Protein AF-A0A6B3F7D9-F1 (afdb_monomer_lite)

Foldseek 3Di:
DDFLCVVVVCVVCCVVPNCPVCCCCVVPVPVVVVCCCVPVVVVCVVVVDPDPLVVCCVVPHDVSSVVVVVVVVVVVVVVVVVRLQSQLVVCCVVVVDDSVVSSVVSVVVVVVVVVVD

Sequence (117 aa):
NLGATEILGMAANGAQYGVYTVHWYWIGAVPAMVFLGLVMMPFYYNSKVRSVPEFLLHRFGKSSHLLSSIIFAVSAVLIAGVNLYAMAIVLEALLGWPQWVAIVVAAAFVLVYITVG

pLDDT: mean 71.0, std 10.57, range [47.53, 86.81]

Structure (mmCIF, N/CA/C/O backbone):
data_AF-A0A6B3F7D9-F1
#
_entry.id   AF-A0A6B3F7D9-F1
#
loop_
_atom_site.group_PDB
_atom_site.id
_atom_site.type_symbol
_atom_site.label_atom_id
_atom_site.label_alt_id
_atom_site.label_comp_id
_atom_site.label_asym_id
_atom_site.label_entity_id
_atom_site.label_seq_id
_atom_site.pdbx_PDB_ins_code
_atom_site.Cartn_x
_atom_site.Cartn_y
_atom_site.Cartn_z
_atom_site.occupancy
_atom_site.B_iso_or_equiv
_atom_site.auth_seq_id
_atom_site.auth_comp_id
_atom_site.auth_asym_id
_atom_site.auth_atom_id
_atom_site.pdbx_PDB_model_num
ATOM 1 N N . ASN A 1 1 ? 1.637 -5.472 3.800 1.00 47.53 1 ASN A N 1
ATOM 2 C CA . ASN A 1 1 ? 3.003 -5.136 4.238 1.00 47.53 1 ASN A CA 1
ATOM 3 C C . ASN A 1 1 ? 4.107 -5.834 3.450 1.00 47.53 1 ASN A C 1
ATOM 5 O O . ASN A 1 1 ? 5.257 -5.635 3.788 1.00 47.53 1 ASN A O 1
ATOM 9 N N . LEU A 1 2 ? 3.811 -6.624 2.405 1.00 54.41 2 LEU A N 1
ATOM 10 C CA . LEU A 1 2 ? 4.821 -7.085 1.437 1.00 54.41 2 LEU A CA 1
ATOM 11 C C . LEU A 1 2 ? 4.196 -7.138 0.031 1.00 54.41 2 LEU A C 1
ATOM 13 O O . LEU A 1 2 ? 4.152 -8.181 -0.614 1.00 54.41 2 LEU A O 1
ATOM 17 N N . GLY A 1 3 ? 3.589 -6.027 -0.394 1.00 57.94 3 GLY A N 1
ATOM 18 C CA . GLY A 1 3 ? 3.013 -5.901 -1.738 1.00 57.94 3 GLY A CA 1
ATOM 19 C C . GLY A 1 3 ? 4.052 -5.436 -2.761 1.00 57.94 3 GLY A C 1
ATOM 20 O O . GLY A 1 3 ? 5.082 -4.875 -2.393 1.00 57.94 3 GLY A O 1
ATOM 21 N N . ALA A 1 4 ? 3.764 -5.602 -4.055 1.00 60.38 4 ALA A N 1
ATOM 22 C CA . ALA A 1 4 ? 4.635 -5.127 -5.137 1.00 60.38 4 ALA A CA 1
ATOM 23 C C . ALA A 1 4 ? 4.958 -3.621 -5.024 1.00 60.38 4 ALA A C 1
ATOM 25 O O . ALA A 1 4 ? 6.076 -3.198 -5.307 1.00 60.38 4 ALA A O 1
ATOM 26 N N . THR A 1 5 ? 4.002 -2.824 -4.537 1.00 62.84 5 THR A N 1
ATOM 27 C CA . THR A 1 5 ? 4.162 -1.383 -4.270 1.00 62.84 5 THR A CA 1
ATOM 28 C C . THR A 1 5 ? 5.181 -1.076 -3.188 1.00 62.84 5 THR A C 1
ATOM 30 O O . THR A 1 5 ? 5.887 -0.080 -3.280 1.00 62.84 5 THR A O 1
ATOM 33 N N . GLU A 1 6 ? 5.278 -1.927 -2.176 1.00 65.25 6 GLU A N 1
ATOM 34 C CA . GLU A 1 6 ? 6.196 -1.742 -1.060 1.00 65.25 6 GLU A CA 1
ATOM 35 C C . GLU A 1 6 ? 7.620 -2.102 -1.475 1.00 65.25 6 GLU A C 1
ATOM 37 O O . GLU A 1 6 ? 8.547 -1.363 -1.166 1.00 65.25 6 GLU A O 1
ATOM 42 N N . ILE A 1 7 ? 7.787 -3.151 -2.285 1.00 67.06 7 ILE A N 1
ATOM 43 C CA . ILE A 1 7 ? 9.082 -3.524 -2.870 1.00 67.06 7 ILE A CA 1
ATOM 44 C C . ILE A 1 7 ? 9.577 -2.432 -3.828 1.00 67.06 7 ILE A C 1
ATOM 46 O O . ILE A 1 7 ? 10.713 -1.976 -3.705 1.00 67.06 7 ILE A O 1
ATOM 50 N N . LEU A 1 8 ? 8.725 -1.966 -4.748 1.00 67.69 8 LEU A N 1
ATOM 51 C CA . LEU A 1 8 ? 9.071 -0.878 -5.670 1.00 67.69 8 LEU A CA 1
ATOM 52 C C . LEU A 1 8 ? 9.306 0.441 -4.930 1.00 67.69 8 LEU A C 1
ATOM 54 O O . LEU A 1 8 ? 10.260 1.152 -5.232 1.00 67.69 8 LEU A O 1
ATOM 58 N N . GLY A 1 9 ? 8.475 0.752 -3.935 1.00 67.44 9 GLY A N 1
ATOM 59 C CA . GLY A 1 9 ? 8.598 1.950 -3.111 1.00 67.44 9 GLY A CA 1
ATOM 60 C C . GLY A 1 9 ? 9.870 1.953 -2.267 1.00 67.44 9 GLY A C 1
ATOM 61 O O . GLY A 1 9 ? 10.539 2.982 -2.179 1.00 67.44 9 GLY A O 1
ATOM 62 N N . MET A 1 10 ? 10.251 0.812 -1.692 1.00 67.38 10 MET A N 1
ATOM 63 C CA . MET A 1 10 ? 11.510 0.648 -0.964 1.00 67.38 10 MET A CA 1
ATOM 64 C C . MET A 1 10 ? 12.721 0.706 -1.888 1.00 67.38 10 MET A C 1
ATOM 66 O O . MET A 1 10 ? 13.695 1.370 -1.547 1.00 67.38 10 MET A O 1
ATOM 70 N N . ALA A 1 11 ? 12.667 0.060 -3.055 1.00 66.88 11 ALA A N 1
ATOM 71 C CA . ALA A 1 11 ? 13.751 0.109 -4.033 1.00 66.88 11 ALA A CA 1
ATOM 72 C C . ALA A 1 11 ? 13.957 1.536 -4.567 1.00 66.88 11 ALA A C 1
ATOM 74 O O . ALA A 1 11 ? 15.090 2.009 -4.635 1.00 66.88 11 ALA A O 1
ATOM 75 N N . ALA A 1 12 ? 12.870 2.255 -4.865 1.00 64.44 12 ALA A N 1
ATOM 76 C CA . ALA A 1 12 ? 12.914 3.648 -5.302 1.00 64.44 12 ALA A CA 1
ATOM 77 C C . ALA A 1 12 ? 13.444 4.583 -4.203 1.00 64.44 12 ALA A C 1
ATOM 79 O O . ALA A 1 12 ? 14.344 5.383 -4.457 1.00 64.44 12 ALA A O 1
ATOM 80 N N . ASN A 1 13 ? 12.950 4.453 -2.967 1.00 63.47 13 ASN A N 1
ATOM 81 C CA . ASN A 1 13 ? 13.457 5.249 -1.849 1.00 63.47 13 ASN A CA 1
ATOM 82 C C . ASN A 1 13 ? 14.915 4.911 -1.508 1.00 63.47 13 ASN A C 1
ATOM 84 O O . ASN A 1 13 ? 15.678 5.816 -1.187 1.00 63.47 13 ASN A O 1
ATOM 88 N N . GLY A 1 14 ? 15.319 3.644 -1.606 1.00 63.56 14 GLY A N 1
ATOM 89 C CA . GLY A 1 14 ? 16.706 3.222 -1.412 1.00 63.56 14 GLY A CA 1
ATOM 90 C C . GLY A 1 14 ? 17.638 3.766 -2.496 1.00 63.56 14 GLY A C 1
ATOM 91 O O . GLY A 1 14 ? 18.759 4.161 -2.188 1.00 63.56 14 GLY A O 1
ATOM 92 N N . ALA A 1 15 ? 17.169 3.868 -3.743 1.00 64.75 15 ALA A N 1
ATOM 93 C CA . ALA A 1 15 ? 17.922 4.478 -4.838 1.00 64.75 15 ALA A CA 1
ATOM 94 C C . ALA A 1 15 ? 18.050 6.009 -4.701 1.00 64.75 15 ALA A C 1
ATOM 96 O O . ALA A 1 15 ? 19.091 6.561 -5.047 1.00 64.75 15 ALA A O 1
ATOM 97 N N . GLN A 1 16 ? 17.018 6.697 -4.196 1.00 68.06 16 GLN A N 1
ATOM 98 C CA . GLN A 1 16 ? 17.017 8.162 -4.058 1.00 68.06 16 GLN A CA 1
ATOM 99 C C . GLN A 1 16 ? 17.645 8.669 -2.752 1.00 68.06 16 GLN A C 1
ATOM 101 O O . GLN A 1 16 ? 18.346 9.678 -2.761 1.00 68.06 16 GLN A O 1
ATOM 106 N N . TYR A 1 17 ? 17.393 7.988 -1.632 1.00 62.47 17 TYR A N 1
ATOM 107 C CA . TYR A 1 17 ? 17.739 8.451 -0.282 1.00 62.47 17 TYR A CA 1
ATOM 108 C C . TYR A 1 17 ? 18.691 7.505 0.470 1.00 62.47 17 TYR A C 1
ATOM 110 O O . TYR A 1 17 ? 19.099 7.804 1.596 1.00 62.47 17 TYR A O 1
ATOM 118 N N . GLY A 1 18 ? 19.092 6.382 -0.134 1.00 66.00 18 GLY A N 1
ATOM 119 C CA . GLY A 1 18 ? 20.049 5.443 0.454 1.00 66.00 18 GLY A CA 1
ATOM 120 C C . GLY A 1 18 ? 19.540 4.779 1.737 1.00 66.00 18 GLY A C 1
ATOM 121 O O . GLY A 1 18 ? 18.348 4.566 1.935 1.00 66.00 18 GLY A O 1
ATOM 122 N N . VAL A 1 19 ? 20.457 4.458 2.653 1.00 67.44 19 VAL A N 1
ATOM 123 C CA . VAL A 1 19 ? 20.152 3.761 3.921 1.00 67.44 19 VAL A CA 1
ATOM 124 C C . VAL A 1 19 ? 19.325 4.629 4.891 1.00 67.44 19 VAL A C 1
ATOM 126 O O . VAL A 1 19 ? 18.769 4.118 5.861 1.00 67.44 19 VAL A O 1
ATOM 129 N N . TYR A 1 20 ? 19.160 5.933 4.639 1.00 63.03 20 TYR A N 1
ATOM 130 C CA . TYR A 1 20 ? 18.385 6.812 5.522 1.00 63.03 20 TYR A CA 1
ATOM 131 C C . TYR A 1 20 ? 16.913 6.405 5.636 1.00 63.03 20 TYR A C 1
ATOM 133 O O . TYR A 1 20 ? 16.343 6.532 6.721 1.00 63.03 20 TYR A O 1
ATOM 141 N N . THR A 1 21 ? 16.315 5.822 4.592 1.00 61.44 21 THR A N 1
ATOM 142 C CA . THR A 1 21 ? 14.919 5.350 4.619 1.00 61.44 21 THR A CA 1
ATOM 143 C C . THR A 1 21 ? 14.673 4.261 5.670 1.00 61.44 21 THR A C 1
ATOM 145 O O . THR A 1 21 ? 13.552 4.087 6.145 1.00 61.44 21 THR A O 1
ATOM 148 N N . VAL A 1 22 ? 15.729 3.563 6.100 1.00 64.12 22 VAL A N 1
ATOM 149 C CA . VAL A 1 22 ? 15.675 2.513 7.126 1.00 64.12 22 VAL A CA 1
ATOM 150 C C . VAL A 1 22 ? 15.311 3.083 8.507 1.00 64.12 22 VAL A C 1
ATOM 152 O O . VAL A 1 22 ? 14.699 2.383 9.314 1.00 64.12 22 VAL A O 1
ATOM 155 N N . HIS A 1 23 ? 15.569 4.371 8.767 1.00 70.44 23 HIS A N 1
ATOM 156 C CA . HIS A 1 23 ? 15.185 5.028 10.026 1.00 70.44 23 HIS A CA 1
ATOM 157 C C . HIS A 1 23 ? 13.669 5.021 10.247 1.00 70.44 23 HIS A C 1
ATOM 159 O O . HIS A 1 23 ? 13.222 4.888 11.386 1.00 70.44 23 HIS A O 1
ATOM 165 N N . TRP A 1 24 ? 12.873 5.097 9.175 1.00 65.50 24 TRP A N 1
ATOM 166 C CA . TRP A 1 24 ? 11.416 4.994 9.272 1.00 65.50 24 TRP A CA 1
ATOM 167 C C . TRP A 1 24 ? 10.989 3.639 9.855 1.00 65.50 24 TRP A C 1
ATOM 169 O O . TRP A 1 24 ? 10.132 3.582 10.736 1.00 65.50 24 TRP A O 1
ATOM 179 N N . TYR A 1 25 ? 11.649 2.556 9.436 1.00 62.28 25 TYR A N 1
ATOM 180 C CA . TYR A 1 25 ? 11.402 1.216 9.966 1.00 62.28 25 TYR A CA 1
ATOM 181 C C . TYR A 1 25 ? 11.888 1.066 11.412 1.00 62.28 25 TYR A C 1
ATOM 183 O O . TYR A 1 25 ? 11.141 0.588 12.264 1.00 62.28 25 TYR A O 1
ATOM 191 N N . TRP A 1 26 ? 13.118 1.492 11.707 1.00 67.56 26 TRP A N 1
ATOM 192 C CA . TRP A 1 26 ? 13.752 1.245 13.008 1.00 67.56 26 TRP A CA 1
ATOM 193 C C . TRP A 1 26 ? 13.225 2.132 14.133 1.00 67.56 26 TRP A C 1
ATOM 195 O O . TRP A 1 26 ? 13.077 1.662 15.257 1.00 67.56 26 TRP A O 1
ATOM 205 N N . ILE A 1 27 ? 12.948 3.403 13.845 1.00 73.00 27 ILE A N 1
ATOM 206 C CA . ILE A 1 27 ? 12.525 4.385 14.853 1.00 73.00 27 ILE A CA 1
ATOM 207 C C . ILE A 1 27 ? 11.003 4.540 14.852 1.00 73.00 27 ILE A C 1
ATOM 209 O O . ILE A 1 27 ? 10.401 4.718 15.907 1.00 73.00 27 ILE A O 1
ATOM 213 N N . GLY A 1 28 ? 10.367 4.454 13.683 1.00 72.25 28 GLY A N 1
ATOM 214 C CA . GLY A 1 28 ? 8.916 4.575 13.557 1.00 72.25 28 GLY A CA 1
ATOM 215 C C . GLY A 1 28 ? 8.209 3.234 13.725 1.00 72.25 28 GLY A C 1
ATOM 216 O O . GLY A 1 28 ? 7.478 3.022 14.692 1.00 72.25 28 GLY A O 1
ATOM 217 N N . ALA A 1 29 ? 8.418 2.323 12.774 1.00 70.44 29 ALA A N 1
ATOM 218 C CA . ALA A 1 29 ? 7.593 1.124 12.649 1.00 70.44 29 ALA A CA 1
ATOM 219 C C . ALA A 1 29 ? 7.809 0.112 13.785 1.00 70.44 29 ALA A C 1
ATOM 221 O O . ALA A 1 29 ? 6.833 -0.373 14.355 1.00 70.44 29 ALA A O 1
ATOM 222 N N . VAL A 1 30 ? 9.058 -0.198 14.150 1.00 76.75 30 VAL A N 1
ATOM 223 C CA . VAL A 1 30 ? 9.353 -1.215 15.177 1.00 76.75 30 VAL A CA 1
ATOM 224 C C . VAL A 1 30 ? 8.816 -0.810 16.559 1.00 76.75 30 VAL A C 1
ATOM 226 O O . VAL A 1 30 ? 8.056 -1.593 17.135 1.00 76.75 30 VAL A O 1
ATOM 229 N N . PRO A 1 31 ? 9.095 0.398 17.090 1.00 78.56 31 PRO A N 1
ATOM 230 C CA . PRO A 1 31 ? 8.549 0.810 18.381 1.00 78.56 31 PRO A CA 1
ATOM 231 C C . PRO A 1 31 ? 7.025 0.932 18.353 1.00 78.56 31 PRO A C 1
ATOM 233 O O . PRO A 1 31 ? 6.370 0.537 19.317 1.00 78.56 31 PRO A O 1
ATOM 236 N N . ALA A 1 32 ? 6.443 1.407 17.244 1.00 72.94 32 ALA A N 1
ATOM 237 C CA . ALA A 1 32 ? 4.993 1.476 17.089 1.00 72.94 32 ALA A CA 1
ATOM 238 C C . ALA A 1 32 ? 4.344 0.083 17.113 1.00 72.94 32 ALA A C 1
ATOM 240 O O . ALA A 1 32 ? 3.328 -0.097 17.783 1.00 72.94 32 ALA A O 1
ATOM 241 N N . MET A 1 33 ? 4.936 -0.917 16.449 1.00 76.56 33 MET A N 1
ATOM 242 C CA . MET A 1 33 ? 4.434 -2.295 16.484 1.00 76.56 33 MET A CA 1
ATOM 243 C C . MET A 1 33 ? 4.569 -2.926 17.872 1.00 76.56 33 MET A C 1
ATOM 245 O O . MET A 1 33 ? 3.643 -3.601 18.320 1.00 76.56 33 MET A O 1
ATOM 249 N N . VAL A 1 34 ? 5.674 -2.675 18.582 1.00 80.00 34 VAL A N 1
ATOM 250 C CA . VAL A 1 34 ? 5.862 -3.147 19.965 1.00 80.00 34 VAL A CA 1
ATOM 251 C C . VAL A 1 34 ? 4.848 -2.495 20.907 1.00 80.00 34 VAL A C 1
ATOM 253 O O . VAL A 1 34 ? 4.205 -3.190 21.691 1.00 80.00 34 VAL A O 1
ATOM 256 N N . PHE A 1 35 ? 4.640 -1.181 20.802 1.00 80.50 35 PHE A N 1
ATOM 257 C CA . PHE A 1 35 ? 3.642 -0.464 21.595 1.00 80.50 35 PHE A CA 1
ATOM 258 C C . PHE A 1 35 ? 2.225 -0.975 21.312 1.00 80.50 35 PHE A C 1
ATOM 260 O O . PHE A 1 35 ? 1.471 -1.267 22.239 1.00 80.50 35 PHE A O 1
ATOM 267 N N . LEU A 1 36 ? 1.871 -1.158 20.040 1.00 72.31 36 LEU A N 1
ATOM 268 C CA . LEU A 1 36 ? 0.574 -1.695 19.636 1.00 72.31 36 LEU A CA 1
ATOM 269 C C . LEU A 1 36 ? 0.378 -3.133 20.156 1.00 72.31 36 LEU A C 1
ATOM 271 O O . LEU A 1 36 ? -0.680 -3.458 20.697 1.00 72.31 36 LEU A O 1
ATOM 275 N N . GLY A 1 37 ? 1.415 -3.969 20.084 1.00 71.31 37 GLY A N 1
ATOM 276 C CA . GLY A 1 37 ? 1.408 -5.346 20.585 1.00 71.31 37 GLY A CA 1
ATOM 277 C C . GLY A 1 37 ? 1.406 -5.486 22.113 1.00 71.31 37 GLY A C 1
ATOM 278 O O . GLY A 1 37 ? 0.949 -6.505 22.618 1.00 71.31 37 GLY A O 1
ATOM 279 N N . LEU A 1 38 ? 1.873 -4.490 22.866 1.00 76.00 38 LEU A N 1
ATOM 280 C CA . LEU A 1 38 ? 1.837 -4.519 24.334 1.00 76.00 38 LEU A CA 1
ATOM 281 C C . LEU A 1 38 ? 0.595 -3.826 24.904 1.00 76.00 38 LEU A C 1
ATOM 283 O O . LEU A 1 38 ? 0.032 -4.297 25.888 1.00 76.00 38 LEU A O 1
ATOM 287 N N . VAL A 1 39 ? 0.153 -2.726 24.290 1.00 70.44 39 VAL A N 1
ATOM 288 C CA . VAL A 1 39 ? -0.911 -1.864 24.830 1.00 70.44 39 VAL A CA 1
ATOM 289 C C . VAL A 1 39 ? -2.264 -2.138 24.177 1.00 70.44 39 VAL A C 1
ATOM 291 O O . VAL A 1 39 ? -3.271 -2.232 24.877 1.00 70.44 39 VAL A O 1
ATOM 294 N N . MET A 1 40 ? -2.325 -2.301 22.851 1.00 67.12 40 MET A N 1
ATOM 295 C CA . MET A 1 40 ? -3.609 -2.534 22.171 1.00 67.12 40 MET A CA 1
ATOM 296 C C . MET A 1 40 ? -4.036 -4.002 22.187 1.00 67.12 40 MET A C 1
ATOM 298 O O . MET A 1 40 ? -5.228 -4.285 22.245 1.00 67.12 40 MET A O 1
ATOM 302 N N . MET A 1 41 ? -3.098 -4.946 22.165 1.00 66.19 41 MET A N 1
ATOM 303 C CA . MET A 1 41 ? -3.382 -6.390 22.226 1.00 66.19 41 MET A CA 1
ATOM 304 C C . MET A 1 41 ? -4.234 -6.809 23.441 1.00 66.19 41 MET A C 1
ATOM 306 O O . MET A 1 41 ? -5.268 -7.444 23.221 1.00 66.19 41 MET A O 1
ATOM 310 N N . PRO A 1 42 ? -3.920 -6.419 24.696 1.00 63.19 42 PRO A N 1
ATOM 311 C CA . PRO A 1 42 ? -4.793 -6.728 25.832 1.00 63.19 42 PRO A CA 1
ATOM 312 C C . PRO A 1 42 ? -6.166 -6.044 25.724 1.00 63.19 42 PRO A C 1
ATOM 314 O O . PRO A 1 42 ? -7.165 -6.599 26.175 1.00 63.19 42 PRO A O 1
ATOM 317 N N . PHE A 1 43 ? -6.251 -4.884 25.068 1.00 61.72 43 PHE A N 1
ATOM 318 C CA . PHE A 1 43 ? -7.509 -4.171 24.838 1.00 61.72 43 PHE A CA 1
ATOM 319 C C . PHE A 1 43 ? -8.409 -4.878 23.807 1.00 61.72 43 PHE A C 1
ATOM 321 O O . PHE A 1 43 ? -9.616 -5.017 24.025 1.00 61.72 43 PHE A O 1
ATOM 328 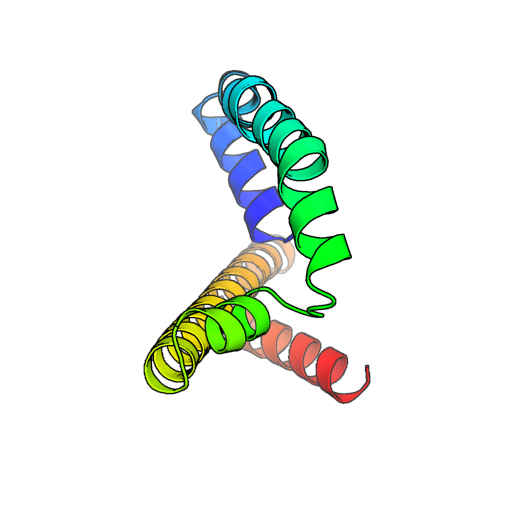N N . TYR A 1 44 ? -7.829 -5.396 22.718 1.00 61.62 44 TYR A N 1
ATOM 329 C CA . TYR A 1 44 ? -8.545 -6.201 21.722 1.00 61.62 44 TYR A CA 1
ATOM 330 C C . TYR A 1 44 ? -9.010 -7.544 22.296 1.00 61.62 44 TYR A C 1
ATOM 332 O O . TYR A 1 44 ? -10.160 -7.933 22.079 1.00 61.62 44 TYR A O 1
ATOM 340 N N . TYR A 1 45 ? -8.162 -8.219 23.082 1.00 59.59 45 TYR A N 1
ATOM 341 C CA . TYR A 1 45 ? -8.485 -9.525 23.665 1.00 59.59 45 TYR A CA 1
ATOM 342 C C . TYR A 1 45 ? -9.639 -9.448 24.673 1.00 59.59 45 TYR A C 1
ATOM 344 O O . TYR A 1 45 ? -10.525 -10.302 24.672 1.00 59.59 45 TYR A O 1
ATOM 352 N N . ASN A 1 46 ? -9.679 -8.389 25.489 1.00 56.53 46 ASN A N 1
ATOM 353 C CA . ASN A 1 46 ? -10.741 -8.203 26.480 1.00 56.53 46 ASN A CA 1
ATOM 354 C C . ASN A 1 46 ? -12.078 -7.760 25.852 1.00 56.53 46 ASN A C 1
ATOM 356 O O . ASN A 1 46 ? -13.135 -7.938 26.452 1.00 56.53 46 ASN A O 1
ATOM 360 N N . SER A 1 47 ? -12.046 -7.223 24.628 1.00 52.53 47 SER A N 1
ATOM 361 C CA . SER A 1 47 ? -13.233 -6.718 23.928 1.00 52.53 47 SER A CA 1
ATOM 362 C C . SER A 1 47 ? -13.919 -7.767 23.032 1.00 52.53 47 SER A C 1
ATOM 364 O O . SER A 1 47 ? -15.012 -7.505 22.545 1.00 52.53 47 SER A O 1
ATOM 366 N N . LYS A 1 48 ? -13.325 -8.960 22.825 1.00 54.03 48 LYS A N 1
ATOM 367 C CA . LYS A 1 48 ? -13.855 -10.073 21.991 1.00 54.03 48 LYS A CA 1
ATOM 368 C C . LYS A 1 48 ? -14.273 -9.688 20.560 1.00 54.03 48 LYS A C 1
ATOM 370 O O . LYS A 1 48 ? -15.102 -10.364 19.953 1.00 54.03 48 LYS A O 1
ATOM 375 N N . VAL A 1 49 ? -13.697 -8.627 20.003 1.00 50.22 49 VAL A N 1
ATOM 376 C CA . VAL A 1 49 ? -14.085 -8.121 18.682 1.00 50.22 49 VAL A CA 1
ATOM 377 C C . VAL A 1 49 ? -13.158 -8.670 17.603 1.00 50.22 49 VAL A C 1
ATOM 379 O O . VAL A 1 49 ? -11.940 -8.652 17.778 1.00 50.22 49 VAL A O 1
ATOM 382 N N . ARG A 1 50 ? -13.715 -9.178 16.496 1.00 51.31 50 ARG A N 1
ATOM 383 C CA . ARG A 1 50 ? -12.941 -9.863 15.443 1.00 51.31 50 ARG A CA 1
ATOM 384 C C . ARG A 1 50 ? -12.285 -8.897 14.457 1.00 51.31 50 ARG A C 1
ATOM 386 O O . ARG A 1 50 ? -11.405 -9.309 13.706 1.00 51.31 50 ARG A O 1
ATOM 393 N N . SER A 1 51 ? -12.687 -7.626 14.449 1.00 57.69 51 SER A N 1
ATOM 394 C CA . SER A 1 51 ? -12.140 -6.612 13.546 1.00 57.69 51 SER A CA 1
ATOM 395 C C . SER A 1 51 ? -12.244 -5.185 14.113 1.00 57.69 51 SER A C 1
ATOM 397 O O . SER A 1 51 ? -13.105 -4.881 14.938 1.00 57.69 51 SER A O 1
ATOM 399 N N . VAL A 1 52 ? -11.366 -4.285 13.655 1.00 53.78 52 VAL A N 1
ATOM 400 C CA . VAL A 1 52 ? -11.340 -2.857 14.048 1.00 53.78 52 VAL A CA 1
ATOM 401 C C . VAL A 1 52 ? -12.667 -2.120 13.758 1.00 53.78 52 VAL A C 1
ATOM 403 O O . VAL A 1 52 ? -13.118 -1.366 14.624 1.00 53.78 52 VAL A O 1
ATOM 406 N N . PRO A 1 53 ? -13.352 -2.340 12.615 1.00 50.22 53 PRO A N 1
ATOM 407 C CA . PRO A 1 53 ? -14.649 -1.711 12.343 1.00 50.22 53 PRO A CA 1
ATOM 408 C C . PRO A 1 53 ? -15.743 -2.153 13.321 1.00 50.22 53 PRO A C 1
ATOM 410 O O . PRO A 1 53 ? -16.567 -1.352 13.755 1.00 50.22 53 PRO A O 1
ATOM 413 N N . GLU A 1 54 ? -15.722 -3.418 13.729 1.00 51.88 54 GLU A N 1
ATOM 414 C CA . GLU A 1 54 ? -16.680 -3.980 14.679 1.00 51.88 54 GLU A CA 1
ATOM 415 C C . GLU A 1 54 ? -16.448 -3.427 16.104 1.00 51.88 54 GLU A C 1
ATOM 417 O O . GLU A 1 54 ? -17.397 -3.236 16.866 1.00 51.88 54 GLU A O 1
ATOM 422 N N . PHE A 1 55 ? -15.209 -3.041 16.447 1.00 54.84 55 PHE A N 1
ATOM 423 C CA . PHE A 1 55 ? -14.926 -2.320 17.696 1.00 54.84 55 PHE A CA 1
ATOM 424 C C . PHE A 1 55 ? -15.536 -0.907 17.668 1.00 54.84 55 PHE A C 1
ATOM 426 O O . PHE A 1 55 ? -16.131 -0.449 18.649 1.00 54.84 55 PHE A O 1
ATOM 433 N N . LEU A 1 56 ? -15.462 -0.229 16.517 1.00 51.72 56 LEU A N 1
ATOM 434 C CA . LEU A 1 56 ? -16.105 1.073 16.310 1.00 51.72 56 LEU A CA 1
ATOM 435 C C . LEU A 1 56 ? -17.641 0.977 16.342 1.00 51.72 56 LEU A C 1
ATOM 437 O O . LEU A 1 56 ? -18.284 1.893 16.860 1.00 51.72 56 LEU A O 1
ATOM 441 N N . LEU A 1 57 ? -18.227 -0.135 15.877 1.00 52.12 57 LEU A N 1
ATOM 442 C CA . LEU A 1 57 ? -19.669 -0.407 15.982 1.00 52.12 57 LEU A CA 1
ATOM 443 C C . LEU A 1 57 ? -20.126 -0.462 17.447 1.00 52.12 57 LEU A C 1
ATOM 445 O O . LEU A 1 57 ? -21.130 0.163 17.796 1.00 52.12 57 LEU A O 1
ATOM 449 N N . HIS A 1 58 ? -19.380 -1.160 18.308 1.00 54.84 58 HIS A N 1
ATOM 450 C CA . HIS A 1 58 ? -19.722 -1.296 19.726 1.00 54.84 58 HIS A CA 1
ATOM 451 C C . HIS A 1 58 ? -19.510 -0.009 20.539 1.00 54.84 58 HIS A C 1
ATOM 453 O O . HIS A 1 58 ? -20.211 0.197 21.530 1.00 54.84 58 HIS A O 1
ATOM 459 N N . ARG A 1 59 ? -18.577 0.8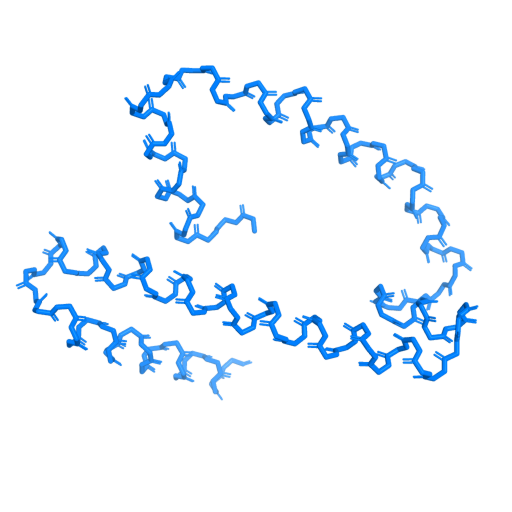66 20.131 1.00 61.94 59 ARG A N 1
ATOM 460 C CA . ARG A 1 59 ? -18.226 2.099 20.863 1.00 61.94 59 ARG A CA 1
ATOM 461 C C . ARG A 1 59 ? -18.985 3.352 20.397 1.00 61.94 59 ARG A C 1
ATOM 463 O O . ARG A 1 59 ? -19.280 4.196 21.237 1.00 61.94 59 ARG A O 1
ATOM 470 N N . PHE A 1 60 ? -19.287 3.494 19.101 1.00 58.91 60 PHE A N 1
ATOM 471 C CA . PHE A 1 60 ? -19.793 4.751 18.511 1.00 58.91 60 PHE A CA 1
ATOM 472 C C . PHE A 1 60 ? -21.124 4.629 17.737 1.00 58.91 60 PHE A C 1
ATOM 474 O O . PHE A 1 60 ? -21.668 5.645 17.306 1.00 58.91 60 PHE A O 1
ATOM 481 N N . GLY A 1 61 ? -21.683 3.422 17.576 1.00 60.59 61 GLY A N 1
ATOM 482 C CA . GLY A 1 61 ? -22.996 3.202 16.951 1.00 60.59 61 GLY A CA 1
ATOM 483 C C . GLY A 1 61 ? -22.988 3.042 15.419 1.00 60.59 61 GLY A C 1
ATOM 484 O O . GLY A 1 61 ? -21.953 3.107 14.755 1.00 60.59 61 GLY A O 1
ATOM 485 N N . LYS A 1 62 ? -24.179 2.804 14.838 1.00 62.34 62 LYS A N 1
ATOM 486 C CA . LYS A 1 62 ? -24.367 2.392 13.425 1.00 62.34 62 LYS A CA 1
ATOM 487 C C . LYS A 1 62 ? -23.862 3.413 12.393 1.00 62.34 62 LYS A C 1
ATOM 489 O O . LYS A 1 62 ? -23.349 3.009 11.353 1.00 62.34 62 LYS A O 1
ATOM 494 N N . SER A 1 63 ? -23.969 4.712 12.678 1.00 65.12 63 SER A N 1
ATOM 495 C CA . SER A 1 63 ? -23.558 5.777 11.748 1.00 65.12 63 SER A CA 1
ATOM 496 C C . SER A 1 63 ? -22.037 5.832 11.555 1.00 65.12 63 SER A C 1
ATOM 498 O O . SER A 1 63 ? -21.564 5.931 10.424 1.00 65.12 63 SER A O 1
ATOM 500 N N . SER A 1 64 ? -21.259 5.677 12.634 1.00 63.72 64 SER A N 1
ATOM 501 C CA . SER A 1 64 ? -19.788 5.635 12.567 1.00 63.72 64 SER A CA 1
ATOM 502 C C . SER A 1 64 ? -19.268 4.352 11.917 1.00 63.72 64 SER A C 1
ATOM 504 O O . SER A 1 64 ? -18.262 4.387 11.211 1.00 63.72 64 SER A O 1
ATOM 506 N N . HIS A 1 65 ? -19.975 3.230 12.085 1.00 65.94 65 HIS A N 1
ATOM 507 C CA . HIS A 1 65 ? -19.649 1.984 11.389 1.00 65.94 65 HIS A CA 1
ATOM 508 C C . HIS A 1 65 ? -19.843 2.098 9.874 1.00 65.94 65 HIS A C 1
ATOM 510 O O . 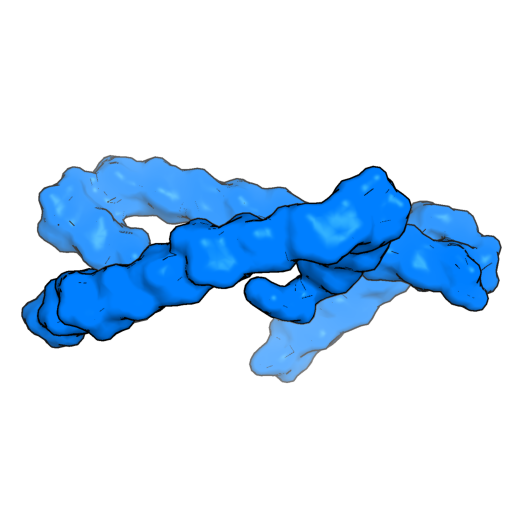HIS A 1 65 ? -18.987 1.638 9.122 1.00 65.94 65 HIS A O 1
ATOM 516 N N . LEU A 1 66 ? -20.929 2.733 9.415 1.00 71.25 66 LEU A N 1
ATOM 517 C CA . LEU A 1 66 ? -21.177 2.929 7.984 1.00 71.25 66 LEU A CA 1
ATOM 518 C C . LEU A 1 66 ? -20.077 3.793 7.351 1.00 71.25 66 LEU A C 1
ATOM 520 O O . LEU A 1 66 ? -19.499 3.406 6.340 1.00 71.25 66 LEU A O 1
ATOM 524 N N . LEU A 1 67 ? -19.740 4.920 7.987 1.00 76.19 67 LEU A N 1
ATOM 525 C CA . LEU A 1 67 ? -18.681 5.811 7.513 1.00 76.19 67 LEU A CA 1
ATOM 526 C C . LEU A 1 67 ? -17.319 5.102 7.483 1.00 76.19 67 LEU A C 1
ATOM 528 O O . LEU A 1 67 ? -16.628 5.146 6.468 1.00 76.19 67 LEU A O 1
ATOM 532 N N . SER A 1 68 ? -16.949 4.409 8.565 1.00 69.25 68 SER A N 1
ATOM 533 C CA . SER A 1 68 ? -15.682 3.675 8.634 1.00 69.25 68 SER A CA 1
ATOM 534 C C . SER A 1 68 ? -15.623 2.534 7.616 1.00 69.25 68 SER A C 1
ATOM 536 O O . SER A 1 68 ? -14.582 2.350 6.993 1.00 69.25 68 SER A O 1
ATOM 538 N N . SER A 1 69 ? -16.734 1.829 7.381 1.00 73.00 69 SER A N 1
ATOM 539 C CA . SER A 1 69 ? -16.819 0.761 6.376 1.00 73.00 69 SER A CA 1
ATOM 540 C C . SER A 1 69 ? -16.678 1.300 4.954 1.00 73.00 69 SER A C 1
ATOM 542 O O . SER A 1 69 ? -15.963 0.704 4.155 1.00 73.00 69 SER A O 1
ATOM 544 N N . ILE A 1 70 ? -17.305 2.440 4.640 1.00 81.12 70 ILE A N 1
ATOM 545 C CA . ILE A 1 70 ? -17.178 3.088 3.325 1.00 81.12 70 ILE A CA 1
ATOM 546 C C . ILE A 1 70 ? -15.741 3.557 3.105 1.00 81.12 70 ILE A C 1
ATOM 548 O O . ILE A 1 70 ? -15.156 3.253 2.069 1.00 81.12 70 ILE A O 1
ATOM 552 N N . ILE A 1 71 ? -15.151 4.252 4.082 1.00 81.19 71 ILE A N 1
ATOM 553 C CA . ILE A 1 71 ? -13.759 4.711 3.993 1.00 81.19 71 ILE A CA 1
ATOM 554 C C . ILE A 1 71 ? -12.828 3.513 3.816 1.00 81.19 71 ILE A C 1
ATOM 556 O O . ILE A 1 71 ? -11.990 3.526 2.922 1.00 81.19 71 ILE A O 1
ATOM 560 N N . PHE A 1 72 ? -13.009 2.453 4.606 1.00 77.94 72 PHE A N 1
ATOM 561 C CA . PHE A 1 72 ? -12.188 1.253 4.503 1.00 77.94 72 PHE A CA 1
ATOM 562 C C . PHE A 1 72 ? -12.341 0.563 3.145 1.00 77.94 72 PHE A C 1
ATOM 564 O O . PHE A 1 72 ? -11.338 0.190 2.545 1.00 77.94 72 PHE A O 1
ATOM 571 N N . ALA A 1 73 ? -13.566 0.441 2.627 1.00 80.06 73 ALA A N 1
ATOM 572 C CA . ALA A 1 73 ? -13.817 -0.132 1.308 1.00 80.06 73 ALA A CA 1
ATOM 573 C C . ALA A 1 73 ? -13.149 0.693 0.198 1.00 80.06 73 ALA A C 1
ATOM 575 O O . ALA A 1 73 ? -12.457 0.135 -0.652 1.00 80.06 73 ALA A O 1
ATOM 576 N N . VAL A 1 74 ? -13.286 2.021 0.235 1.00 85.00 74 VAL A N 1
ATOM 577 C CA . VAL A 1 74 ? -12.645 2.924 -0.733 1.00 85.00 74 VAL A CA 1
ATOM 578 C C . VAL A 1 74 ? -11.122 2.835 -0.636 1.00 85.00 74 VAL A C 1
ATOM 580 O O . VAL A 1 74 ? -10.452 2.675 -1.656 1.00 85.00 74 VAL A O 1
ATOM 583 N N . SER A 1 75 ? -10.562 2.873 0.575 1.00 80.62 75 SER A N 1
ATOM 584 C CA . SER A 1 75 ? -9.125 2.697 0.793 1.00 80.62 75 SER A CA 1
ATOM 585 C C . SER A 1 75 ? -8.639 1.337 0.292 1.00 80.62 75 SER A C 1
ATOM 587 O O . SER A 1 75 ? -7.606 1.279 -0.367 1.00 80.62 75 SER A O 1
ATOM 589 N N . ALA A 1 76 ? -9.383 0.257 0.534 1.00 80.75 76 ALA A N 1
ATOM 590 C CA . ALA A 1 76 ? -9.032 -1.079 0.066 1.00 80.75 76 ALA A CA 1
ATOM 591 C C . ALA A 1 76 ? -9.008 -1.161 -1.469 1.00 80.75 76 ALA A C 1
ATOM 593 O O . ALA A 1 76 ? -8.047 -1.686 -2.031 1.00 80.75 76 ALA A O 1
ATOM 594 N N . VAL A 1 77 ? -10.009 -0.591 -2.149 1.00 83.38 77 VAL A N 1
ATOM 595 C CA . VAL A 1 77 ? -10.059 -0.538 -3.621 1.00 83.38 77 VAL A CA 1
ATOM 596 C C . VAL A 1 77 ? -8.903 0.291 -4.184 1.00 83.38 77 VAL A C 1
ATOM 598 O O . VAL A 1 77 ? -8.242 -0.146 -5.125 1.00 83.38 77 VAL A O 1
ATOM 601 N N . LEU A 1 78 ? -8.608 1.452 -3.593 1.00 84.00 78 LEU A N 1
ATOM 602 C CA . LEU A 1 78 ? -7.480 2.290 -4.008 1.00 84.00 78 LEU A CA 1
ATOM 603 C C . LEU A 1 78 ? -6.141 1.564 -3.825 1.00 84.00 78 LEU A C 1
ATOM 605 O O . LEU A 1 78 ? -5.331 1.534 -4.749 1.00 84.00 78 LEU A O 1
ATOM 609 N N . ILE A 1 79 ? -5.920 0.929 -2.671 1.00 79.06 79 ILE A N 1
ATOM 610 C CA . ILE A 1 79 ? -4.700 0.156 -2.394 1.00 79.06 79 ILE A CA 1
ATOM 611 C C . ILE A 1 79 ? -4.564 -1.011 -3.381 1.00 79.06 79 ILE A C 1
ATOM 613 O O . ILE A 1 79 ? -3.472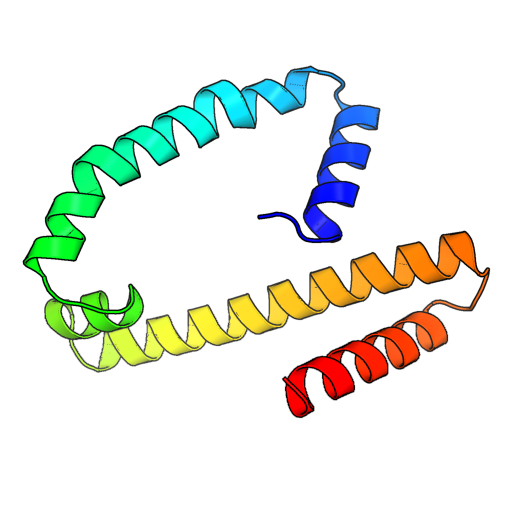 -1.255 -3.900 1.00 79.06 79 ILE A O 1
ATOM 617 N N . ALA A 1 80 ? -5.653 -1.724 -3.674 1.00 79.88 80 ALA A N 1
ATOM 618 C CA . ALA A 1 80 ? -5.655 -2.793 -4.669 1.00 79.88 80 ALA A CA 1
ATOM 619 C C . ALA A 1 80 ? -5.317 -2.266 -6.074 1.00 79.88 80 ALA A C 1
ATOM 621 O O . ALA A 1 80 ? -4.475 -2.850 -6.755 1.00 79.88 80 ALA A O 1
ATOM 622 N N . GLY A 1 81 ? -5.898 -1.133 -6.478 1.00 82.25 81 GLY A N 1
ATOM 623 C CA . GLY A 1 81 ? -5.619 -0.494 -7.765 1.00 82.25 81 GLY A CA 1
ATOM 624 C C . GLY A 1 81 ? -4.157 -0.068 -7.917 1.00 82.25 81 GLY A C 1
ATOM 625 O O . GLY A 1 81 ? -3.534 -0.366 -8.935 1.00 82.25 81 GLY A O 1
ATOM 626 N N . VAL A 1 82 ? -3.572 0.554 -6.888 1.00 83.38 82 VAL A N 1
ATOM 627 C CA . VAL A 1 82 ? -2.149 0.944 -6.897 1.00 83.38 82 VAL A CA 1
ATOM 628 C C . VAL A 1 82 ? -1.239 -0.289 -6.963 1.00 83.38 82 VAL A C 1
ATOM 630 O O . VAL A 1 82 ? -0.247 -0.278 -7.691 1.00 83.38 82 VAL A O 1
ATOM 633 N N . ASN A 1 83 ? -1.589 -1.382 -6.275 1.00 80.44 83 ASN A N 1
ATOM 634 C CA . ASN A 1 83 ? -0.853 -2.647 -6.379 1.00 80.44 83 ASN A CA 1
ATOM 635 C C . ASN A 1 83 ? -0.916 -3.261 -7.779 1.00 80.44 83 ASN A C 1
ATOM 637 O O . ASN A 1 83 ? 0.115 -3.688 -8.302 1.00 80.44 83 ASN A O 1
ATOM 641 N N . LEU A 1 84 ? -2.098 -3.269 -8.393 1.00 82.06 84 LEU A N 1
ATOM 642 C CA . LEU A 1 84 ? -2.283 -3.763 -9.754 1.00 82.06 84 LEU A CA 1
ATOM 643 C C . LEU A 1 84 ? -1.458 -2.946 -10.758 1.00 82.06 84 LEU A C 1
ATOM 645 O O . LEU A 1 84 ? -0.772 -3.504 -11.612 1.00 82.06 84 LEU A O 1
ATOM 649 N N . TYR A 1 85 ? -1.485 -1.621 -10.618 1.00 81.94 85 TYR A N 1
ATOM 650 C CA . TYR A 1 85 ? -0.722 -0.707 -11.459 1.00 81.94 85 TYR A CA 1
ATOM 651 C C . TYR A 1 85 ? 0.788 -0.930 -11.330 1.00 81.94 85 TYR A C 1
ATOM 653 O O . TYR A 1 85 ? 1.487 -1.048 -12.333 1.00 81.94 85 TYR A O 1
ATOM 661 N N . ALA A 1 86 ? 1.288 -1.062 -10.100 1.00 79.81 86 ALA A N 1
ATOM 662 C CA . ALA A 1 86 ? 2.692 -1.361 -9.848 1.00 79.81 86 ALA A CA 1
ATOM 663 C C . ALA A 1 86 ? 3.123 -2.690 -10.497 1.00 79.81 86 ALA A C 1
ATOM 665 O O . ALA A 1 86 ? 4.198 -2.768 -11.090 1.00 79.81 86 ALA A O 1
ATOM 666 N N . MET A 1 87 ? 2.268 -3.717 -10.452 1.00 78.19 87 MET A N 1
ATOM 667 C CA . MET A 1 87 ? 2.526 -4.993 -11.123 1.00 78.19 87 MET A CA 1
ATOM 668 C C . MET A 1 87 ? 2.540 -4.859 -12.651 1.00 78.19 87 MET A C 1
ATOM 670 O O . MET A 1 87 ? 3.389 -5.464 -13.304 1.00 78.19 87 MET A O 1
ATOM 674 N N . ALA A 1 88 ? 1.664 -4.032 -13.225 1.00 79.19 88 ALA A N 1
ATOM 675 C CA . ALA A 1 88 ? 1.662 -3.767 -14.660 1.00 79.19 88 ALA A CA 1
ATOM 676 C C . ALA A 1 88 ? 2.954 -3.083 -15.140 1.00 79.19 88 ALA A C 1
ATOM 678 O O . ALA A 1 88 ? 3.473 -3.474 -16.180 1.00 79.19 88 ALA A O 1
ATOM 679 N N . ILE A 1 89 ? 3.517 -2.144 -14.365 1.00 80.38 89 ILE A N 1
ATOM 680 C CA . ILE A 1 89 ? 4.823 -1.524 -14.675 1.00 80.38 89 ILE A CA 1
ATOM 681 C C . ILE A 1 89 ? 5.934 -2.577 -14.697 1.00 80.38 89 ILE A C 1
ATOM 683 O O . ILE A 1 89 ? 6.791 -2.562 -15.575 1.00 80.38 89 ILE A O 1
ATOM 687 N N . VAL A 1 90 ? 5.930 -3.507 -13.737 1.00 80.38 90 VAL A N 1
ATOM 688 C CA . VAL A 1 90 ? 6.927 -4.588 -13.696 1.00 80.38 90 VAL A CA 1
ATOM 689 C C . VAL A 1 90 ? 6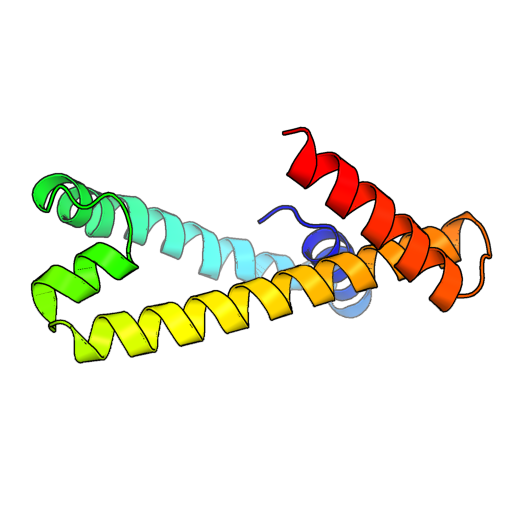.790 -5.491 -14.919 1.00 80.38 90 VAL A C 1
ATOM 691 O O . VAL A 1 90 ? 7.793 -5.838 -15.537 1.00 80.38 90 VAL A O 1
ATOM 694 N N . LEU A 1 91 ? 5.562 -5.846 -15.302 1.00 79.31 91 LEU A N 1
ATOM 695 C CA . LEU A 1 91 ? 5.308 -6.651 -16.498 1.00 79.31 91 LEU A CA 1
ATOM 696 C C . LEU A 1 91 ? 5.728 -5.925 -17.781 1.00 79.31 91 LEU A C 1
ATOM 698 O O . LEU A 1 91 ? 6.339 -6.547 -18.645 1.00 79.31 91 LEU A O 1
ATOM 702 N N . GLU A 1 92 ? 5.461 -4.626 -17.897 1.00 81.38 92 GLU A N 1
ATOM 703 C CA . GLU A 1 92 ? 5.936 -3.796 -19.010 1.00 81.38 92 GLU A CA 1
ATOM 704 C C . GLU A 1 92 ? 7.470 -3.753 -19.063 1.00 81.38 92 GLU A C 1
ATOM 706 O O . GLU A 1 92 ? 8.049 -3.983 -20.122 1.00 81.38 92 GLU A O 1
ATOM 711 N N . ALA A 1 93 ? 8.143 -3.560 -17.926 1.00 78.25 93 ALA A N 1
ATOM 712 C CA . ALA A 1 93 ? 9.604 -3.524 -17.859 1.00 78.25 93 ALA A CA 1
ATOM 713 C C . ALA A 1 93 ? 10.267 -4.875 -18.192 1.00 78.25 93 ALA A C 1
ATOM 715 O O . ALA A 1 93 ? 11.373 -4.896 -18.729 1.00 78.25 93 ALA A O 1
ATOM 716 N N . LEU A 1 94 ? 9.613 -6.000 -17.877 1.00 79.88 94 LEU A N 1
ATOM 717 C CA . LEU A 1 94 ? 10.144 -7.346 -18.125 1.00 79.88 94 LEU A CA 1
ATOM 718 C C . LEU A 1 94 ? 9.809 -7.889 -19.522 1.00 79.88 94 LEU A C 1
ATOM 720 O O . LEU A 1 94 ? 10.643 -8.556 -20.130 1.00 79.88 94 LEU A O 1
ATOM 724 N N . LEU A 1 95 ? 8.589 -7.649 -20.012 1.00 81.25 95 LEU A N 1
ATOM 725 C CA . LEU A 1 95 ? 8.062 -8.235 -21.253 1.00 81.25 95 LEU A CA 1
ATOM 726 C C . LEU A 1 95 ? 8.030 -7.238 -22.423 1.00 81.25 95 LEU A C 1
ATOM 728 O O . LEU A 1 95 ? 7.833 -7.652 -23.565 1.00 81.25 95 LEU A O 1
ATOM 732 N N . GLY A 1 96 ? 8.193 -5.937 -22.162 1.00 79.12 96 GLY A N 1
ATOM 733 C CA . GLY A 1 96 ? 8.114 -4.871 -23.170 1.00 79.12 96 GLY A CA 1
ATOM 734 C C . GLY A 1 96 ? 6.704 -4.634 -23.721 1.00 79.12 96 GLY A C 1
ATOM 735 O O . GLY A 1 96 ? 6.549 -4.050 -24.792 1.00 79.12 96 GLY A O 1
ATOM 736 N N . TRP A 1 97 ? 5.669 -5.139 -23.047 1.00 81.19 97 TRP A N 1
ATOM 737 C CA . TRP A 1 97 ? 4.284 -5.012 -23.499 1.00 81.19 97 TRP A CA 1
ATOM 738 C C . TRP A 1 97 ? 3.725 -3.624 -23.196 1.00 81.19 97 TRP A C 1
ATOM 740 O O . TRP A 1 97 ? 4.023 -3.078 -22.136 1.00 81.19 97 TRP A O 1
ATOM 750 N N . PRO A 1 98 ? 2.858 -3.072 -24.066 1.00 81.44 98 PRO A N 1
ATOM 751 C CA . PRO A 1 98 ? 2.232 -1.789 -23.796 1.00 81.44 98 PRO A CA 1
ATOM 752 C C . PRO A 1 98 ? 1.418 -1.863 -22.502 1.00 81.44 98 PRO A C 1
ATOM 754 O O . PRO A 1 98 ? 0.650 -2.806 -22.283 1.00 81.44 98 PRO A O 1
ATOM 757 N N . GLN A 1 99 ? 1.567 -0.836 -21.668 1.00 74.44 99 GLN A N 1
ATOM 758 C CA . GLN A 1 99 ? 1.042 -0.763 -20.305 1.00 74.44 99 GLN A CA 1
ATOM 759 C C . GLN A 1 99 ? -0.429 -1.192 -20.162 1.00 74.44 99 GLN A C 1
ATOM 761 O O . GLN A 1 99 ? -0.797 -1.885 -19.214 1.00 74.44 99 GLN A O 1
ATOM 766 N N . TRP A 1 100 ? -1.285 -0.836 -21.125 1.00 80.44 100 TRP A N 1
ATOM 767 C CA . TRP A 1 100 ? -2.706 -1.193 -21.096 1.00 80.44 100 TRP A CA 1
ATOM 768 C C . TRP A 1 100 ? -2.944 -2.712 -21.181 1.00 80.44 100 TRP A C 1
ATOM 770 O O . TRP A 1 100 ? -3.833 -3.223 -20.501 1.00 80.44 100 TRP A O 1
ATOM 780 N N . VAL A 1 101 ? -2.129 -3.450 -21.946 1.00 81.69 101 VAL A N 1
ATOM 781 C CA . VAL A 1 101 ? -2.208 -4.920 -22.044 1.00 81.69 101 VAL A CA 1
ATOM 782 C C . VAL A 1 101 ? -1.742 -5.552 -20.740 1.00 81.69 101 VAL A C 1
ATOM 784 O O . VAL A 1 101 ? -2.400 -6.455 -20.223 1.00 81.69 101 VAL A O 1
ATOM 787 N N . ALA A 1 102 ? -0.643 -5.048 -20.174 1.00 81.50 102 ALA A N 1
ATOM 788 C CA . ALA A 1 102 ? -0.109 -5.531 -18.905 1.00 81.50 102 ALA A CA 1
ATOM 789 C C . ALA A 1 102 ? -1.128 -5.378 -17.760 1.00 81.50 102 ALA A C 1
ATOM 791 O O . ALA A 1 102 ? -1.304 -6.308 -16.973 1.00 81.50 102 ALA A O 1
ATOM 792 N N . ILE A 1 103 ? -1.859 -4.256 -17.711 1.00 82.06 103 ILE A N 1
ATOM 793 C CA . ILE A 1 103 ? -2.931 -4.024 -16.728 1.00 82.06 103 ILE A CA 1
ATOM 794 C C . ILE A 1 103 ? -4.064 -5.045 -16.891 1.00 82.06 103 ILE A C 1
ATOM 796 O O . ILE A 1 103 ? -4.489 -5.639 -15.901 1.00 82.06 103 ILE A O 1
ATOM 800 N N . VAL A 1 104 ? -4.552 -5.268 -18.116 1.00 84.75 104 VAL A N 1
ATOM 801 C CA . VAL A 1 104 ? -5.675 -6.192 -18.370 1.00 84.75 104 VAL A CA 1
ATOM 802 C C . VAL A 1 104 ? -5.300 -7.631 -18.013 1.00 84.75 104 VAL A C 1
ATOM 804 O O . VAL A 1 104 ? -6.083 -8.329 -17.369 1.00 84.75 104 VAL A O 1
ATOM 807 N N . VAL A 1 105 ? -4.092 -8.067 -18.374 1.00 83.69 105 VAL A N 1
ATOM 808 C CA . VAL A 1 105 ? -3.604 -9.415 -18.056 1.00 83.69 105 VAL A CA 1
ATOM 809 C C . VAL A 1 105 ? -3.408 -9.583 -16.549 1.00 83.69 105 VAL A C 1
ATOM 811 O O . VAL A 1 105 ? -3.891 -10.564 -15.984 1.00 83.69 105 VAL A O 1
ATOM 814 N N . ALA A 1 106 ? -2.779 -8.617 -15.872 1.00 81.19 106 ALA A N 1
ATOM 815 C CA . ALA A 1 106 ? -2.628 -8.651 -14.418 1.00 81.19 106 ALA A CA 1
ATOM 816 C C . ALA A 1 106 ? -3.990 -8.679 -13.701 1.00 81.19 106 ALA A C 1
ATOM 818 O O . ALA A 1 106 ? -4.180 -9.464 -12.772 1.00 81.19 106 ALA A O 1
ATOM 819 N N . ALA A 1 107 ? -4.962 -7.882 -14.162 1.00 81.88 107 ALA A N 1
ATOM 820 C CA . ALA A 1 107 ? -6.321 -7.872 -13.621 1.00 81.88 107 ALA A CA 1
ATOM 821 C C . ALA A 1 107 ? -7.014 -9.226 -13.790 1.00 81.88 107 ALA A C 1
ATOM 823 O O . ALA A 1 107 ? -7.626 -9.716 -12.842 1.00 81.88 107 ALA A O 1
ATOM 824 N N . ALA A 1 108 ? -6.885 -9.853 -14.962 1.00 85.25 108 ALA A N 1
ATOM 825 C CA . ALA A 1 108 ? -7.440 -11.177 -15.216 1.00 85.25 108 ALA A CA 1
ATOM 826 C C . ALA A 1 108 ? -6.832 -12.237 -14.283 1.00 85.25 108 ALA A C 1
ATOM 828 O O . ALA A 1 108 ? -7.573 -13.006 -13.674 1.00 85.25 108 ALA A O 1
ATOM 829 N N . PHE A 1 109 ? -5.507 -12.238 -14.103 1.00 83.25 109 PHE A N 1
ATOM 830 C CA . PHE A 1 109 ? -4.832 -13.155 -13.177 1.00 83.25 109 PHE A CA 1
ATOM 831 C C . PHE A 1 109 ? -5.305 -12.978 -11.732 1.00 83.25 109 PHE A C 1
ATOM 833 O O . PHE A 1 109 ? -5.629 -13.962 -11.066 1.00 83.25 109 PHE A O 1
ATOM 840 N N . VAL A 1 110 ? -5.384 -11.734 -11.254 1.00 82.88 110 VAL A N 1
ATOM 841 C CA . VAL A 1 110 ? -5.866 -11.429 -9.899 1.00 82.88 110 VAL A CA 1
ATOM 842 C C . VAL A 1 110 ? -7.326 -11.853 -9.728 1.00 82.88 110 VAL A C 1
ATOM 844 O O . VAL A 1 110 ? -7.674 -12.439 -8.706 1.00 82.88 110 VAL A O 1
ATOM 847 N N . LEU A 1 111 ? -8.178 -11.615 -10.728 1.00 83.94 111 LEU A N 1
ATOM 848 C CA . LEU A 1 111 ? -9.593 -11.981 -10.681 1.00 83.94 111 LEU A CA 1
ATOM 849 C C . LEU A 1 111 ? -9.789 -13.501 -10.646 1.00 83.94 111 LEU A C 1
ATOM 851 O O . LEU A 1 111 ? -10.578 -13.995 -9.842 1.00 83.94 111 LEU A O 1
ATOM 855 N N . VAL A 1 112 ? -9.047 -14.255 -11.461 1.00 86.81 112 VAL A N 1
ATOM 856 C CA . VAL A 1 112 ? -9.068 -15.727 -11.419 1.00 86.81 112 VAL A CA 1
ATOM 857 C C . VAL A 1 112 ? -8.590 -16.230 -10.058 1.00 86.81 112 VAL A C 1
ATOM 859 O O . VAL A 1 112 ? -9.234 -17.084 -9.460 1.00 86.81 112 VAL A O 1
ATOM 862 N N . TYR A 1 113 ? -7.507 -15.665 -9.525 1.00 81.94 113 TYR A N 1
ATOM 863 C CA . TYR A 1 113 ? -6.986 -16.065 -8.219 1.00 81.94 113 TYR A CA 1
ATOM 864 C C . TYR A 1 113 ? -7.994 -15.829 -7.083 1.00 81.94 113 TYR A C 1
ATOM 866 O O . TYR A 1 113 ? -8.194 -16.713 -6.258 1.00 81.94 113 TYR A O 1
ATOM 874 N N . ILE A 1 114 ? -8.668 -14.674 -7.065 1.00 84.31 114 ILE A N 1
ATOM 875 C CA . ILE A 1 114 ? -9.674 -14.342 -6.040 1.00 84.31 114 ILE A CA 1
ATOM 876 C C . ILE A 1 114 ? -10.957 -15.170 -6.195 1.00 84.31 114 ILE A C 1
ATOM 878 O O . ILE A 1 114 ? -11.621 -15.444 -5.208 1.00 8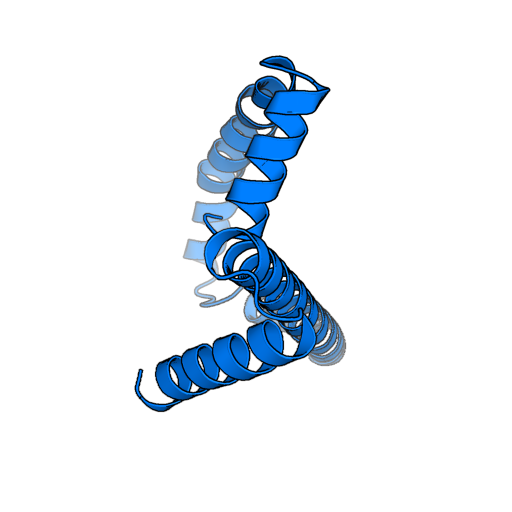4.31 114 ILE A O 1
ATOM 882 N N . THR A 1 115 ? -11.351 -15.527 -7.419 1.00 81.31 115 THR A N 1
ATOM 883 C CA . THR A 1 115 ? -12.582 -16.311 -7.645 1.00 81.31 115 THR A CA 1
ATOM 884 C C . THR A 1 115 ? -12.406 -17.800 -7.361 1.00 81.31 115 THR A C 1
ATOM 886 O O . THR A 1 115 ? -13.389 -18.476 -7.068 1.00 81.31 115 THR A O 1
ATOM 889 N N . VAL A 1 116 ? -11.177 -18.312 -7.464 1.00 81.69 116 VAL A N 1
ATOM 890 C CA . VAL A 1 116 ? -10.844 -19.721 -7.207 1.00 81.69 116 VAL A CA 1
ATOM 891 C C . VAL A 1 116 ? -10.403 -19.962 -5.756 1.00 81.69 116 VAL A C 1
ATOM 893 O O . VAL A 1 116 ? -10.592 -21.073 -5.259 1.00 81.69 116 VAL A O 1
ATOM 896 N N . GLY A 1 117 ? -9.804 -18.964 -5.099 1.00 51.56 117 GLY A N 1
ATOM 897 C CA . GLY A 1 117 ? -9.361 -19.022 -3.697 1.00 51.56 117 GLY A CA 1
ATOM 898 C C . GLY A 1 117 ? -10.454 -18.682 -2.694 1.00 51.56 117 GLY A C 1
ATOM 899 O O . GLY A 1 117 ? -10.462 -19.332 -1.625 1.00 51.56 117 GLY A O 1
#

Secondary structure (DSSP, 8-state):
---HHHHHHHHHHHHHHGGGGHHIIIIIIHHHHHHIIIIIHHHHHHHT-SSHHHHHHHHH-HHHHHHHHHHHHHHHHHHHHHHHHHHHHHHHHHH---HHHHHHHHHHHHHHHHHH-

Radius of gyration: 18.97 Å; chains: 1; bounding box: 44×28×50 Å